Protein AF-A0A183DSC8-F1 (afdb_monomer)

Organism: NCBI:txid637853

Radius of gyration: 16.07 Å; Cα contacts (8 Å, |Δi|>4): 228; chains: 1; bounding box: 29×32×54 Å

Secondary structure (DSSP, 8-state):
--EEEEEEEE---GGGG--SS-----------SSTTSEEEEEETT-TTSSEEEEEEEE-TTSHHHHH----TT-EEEEETTEE-TT--HHHHHHHHHHGGGS-EEEEEEEEPTT-HHHHHHHHHHHHHHHHHH--

Nearest PDB structures (foldseek):
  2fne-assembly2_B  TM=9.095E-01  e=4.563E-08  Homo sapiens
  5zds-assembly1_A  TM=8.770E-01  e=2.148E-07  Mus musculus
  8cn1-assembly1_A  TM=8.950E-01  e=1.296E-06  Homo sapiens
  7qql-assembly1_C  TM=8.377E-01  e=7.892E-07  Homo sapiens
  3b76-assembly1_A  TM=8.750E-01  e=6.489E-06  Homo sapiens

Structure (mmCIF, N/CA/C/O backbone):
data_AF-A0A183DSC8-F1
#
_entry.id   AF-A0A183DSC8-F1
#
loop_
_atom_site.group_PDB
_atom_site.id
_atom_site.type_symbol
_atom_site.label_atom_id
_atom_site.label_alt_id
_atom_site.label_comp_id
_atom_site.label_asym_id
_atom_site.label_entity_id
_atom_site.label_seq_id
_atom_site.pdbx_PDB_ins_code
_atom_site.Cartn_x
_atom_site.Cartn_y
_atom_site.Cartn_z
_atom_site.occupancy
_atom_site.B_iso_or_equiv
_atom_site.auth_seq_id
_atom_site.auth_comp_id
_atom_site.auth_asym_id
_atom_site.auth_atom_id
_atom_site.pdbx_PDB_model_num
ATOM 1 N N . MET A 1 1 ? -14.029 3.020 -20.580 1.00 49.78 1 MET A N 1
ATOM 2 C CA . MET A 1 1 ? -12.999 3.882 -19.954 1.00 49.78 1 MET A CA 1
ATOM 3 C C . MET A 1 1 ? -13.359 4.109 -18.479 1.00 49.78 1 MET A C 1
ATOM 5 O O . MET A 1 1 ? -13.553 5.238 -18.064 1.00 49.78 1 MET A O 1
ATOM 9 N N . ASN A 1 2 ? -13.521 3.057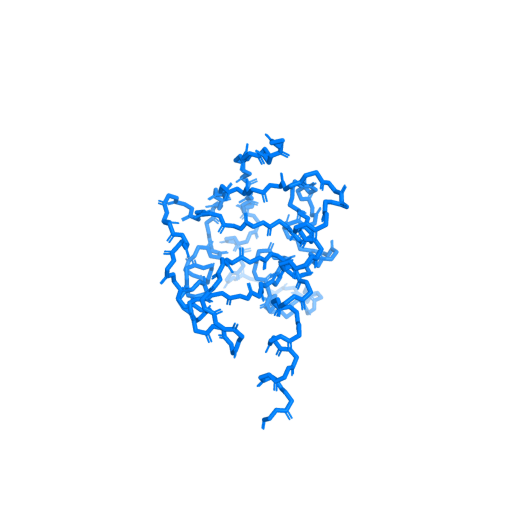 -17.660 1.00 54.38 2 ASN A N 1
ATOM 10 C CA . ASN A 1 2 ? -14.204 3.232 -16.364 1.00 54.38 2 ASN A CA 1
ATOM 11 C C . ASN A 1 2 ? -13.376 2.605 -15.232 1.00 54.38 2 ASN A C 1
ATOM 13 O O . ASN A 1 2 ? -13.722 1.558 -14.691 1.00 54.38 2 ASN A O 1
ATOM 17 N N . SER A 1 3 ? -12.248 3.228 -14.896 1.00 67.00 3 SER A N 1
ATOM 18 C CA . SER A 1 3 ? -11.561 2.959 -13.628 1.00 67.00 3 SER A CA 1
ATOM 19 C C . SER A 1 3 ? -11.922 4.083 -12.663 1.00 67.00 3 SER A C 1
ATOM 21 O O . SER A 1 3 ? -11.664 5.244 -12.969 1.00 67.00 3 SER A O 1
ATOM 23 N N . ARG A 1 4 ? -12.529 3.758 -11.516 1.00 82.00 4 ARG A N 1
ATOM 24 C CA . ARG A 1 4 ? -12.888 4.756 -10.497 1.00 82.00 4 ARG A CA 1
ATOM 25 C C . ARG A 1 4 ? -11.772 4.822 -9.461 1.00 82.00 4 ARG A C 1
ATOM 27 O O . ARG A 1 4 ? -11.422 3.800 -8.869 1.00 82.00 4 ARG A O 1
ATOM 34 N N . ILE A 1 5 ? -11.229 6.018 -9.251 1.00 89.44 5 ILE A N 1
ATOM 35 C CA . ILE A 1 5 ? -10.327 6.295 -8.131 1.00 89.44 5 ILE A CA 1
ATOM 36 C C . ILE A 1 5 ? -11.186 6.580 -6.897 1.00 89.44 5 ILE A C 1
ATOM 38 O O . ILE A 1 5 ? -12.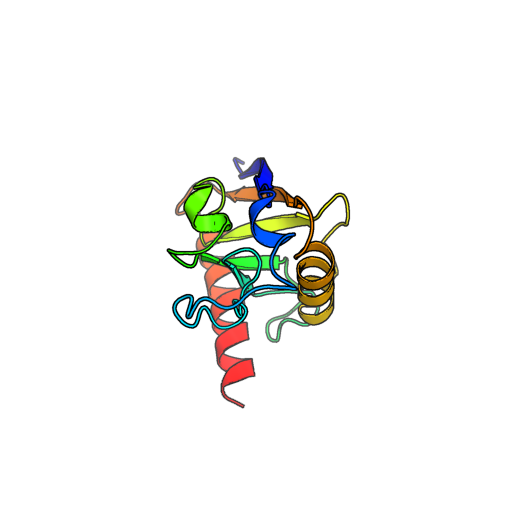215 7.254 -6.995 1.00 89.44 5 ILE A O 1
ATOM 42 N N . ARG A 1 6 ? -10.809 6.013 -5.753 1.00 90.31 6 ARG A N 1
ATOM 43 C CA . ARG A 1 6 ? -11.482 6.204 -4.467 1.00 90.31 6 ARG A CA 1
ATOM 44 C C . ARG A 1 6 ? -10.450 6.472 -3.385 1.00 90.31 6 ARG A C 1
ATOM 46 O O . ARG A 1 6 ? -9.382 5.867 -3.397 1.00 90.31 6 ARG A O 1
ATOM 53 N N . THR A 1 7 ? -10.812 7.324 -2.440 1.00 92.56 7 THR A N 1
ATOM 54 C CA . THR A 1 7 ? -10.054 7.517 -1.205 1.00 92.56 7 THR A CA 1
ATOM 55 C C . THR A 1 7 ? -10.666 6.645 -0.117 1.00 92.56 7 THR A C 1
ATOM 57 O O . THR A 1 7 ? -11.886 6.612 0.038 1.00 92.56 7 THR A O 1
ATOM 60 N N . ILE A 1 8 ? -9.826 5.914 0.604 1.00 92.56 8 ILE A N 1
ATOM 61 C CA . ILE A 1 8 ? -10.193 5.022 1.703 1.00 92.56 8 ILE A CA 1
ATOM 62 C C . ILE A 1 8 ? -9.412 5.470 2.927 1.00 92.56 8 ILE A C 1
ATOM 64 O O . ILE A 1 8 ? -8.218 5.724 2.816 1.00 92.56 8 ILE A O 1
ATOM 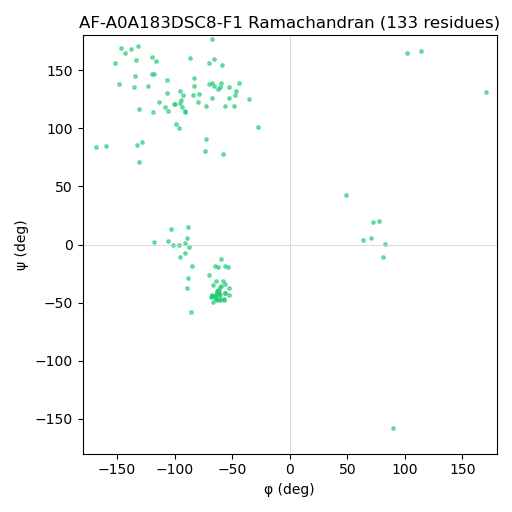68 N N . VAL A 1 9 ? -10.058 5.523 4.087 1.00 91.19 9 VAL A N 1
ATOM 69 C CA . VAL A 1 9 ? -9.375 5.766 5.359 1.00 91.19 9 VAL A CA 1
ATOM 70 C C . VAL A 1 9 ? -9.492 4.512 6.214 1.00 91.19 9 VAL A C 1
ATOM 72 O O . VAL A 1 9 ? -10.591 4.021 6.466 1.00 91.19 9 VAL A O 1
ATOM 75 N N . LEU A 1 10 ? -8.349 3.965 6.613 1.00 88.69 10 LEU A N 1
ATOM 76 C CA . LEU A 1 10 ? -8.240 2.883 7.581 1.00 88.69 10 LEU A CA 1
ATOM 77 C C . LEU A 1 10 ? -7.902 3.511 8.930 1.00 88.69 10 LEU A C 1
ATOM 79 O O . LEU A 1 10 ? -6.767 3.936 9.147 1.00 88.69 10 LEU A O 1
ATOM 83 N N . TYR A 1 11 ? -8.898 3.588 9.808 1.00 84.69 11 TYR A N 1
ATOM 84 C CA . TYR A 1 11 ? -8.736 4.139 11.148 1.00 84.69 11 TYR A CA 1
ATOM 85 C C . TYR A 1 11 ? -8.084 3.121 12.077 1.00 84.69 11 TYR A C 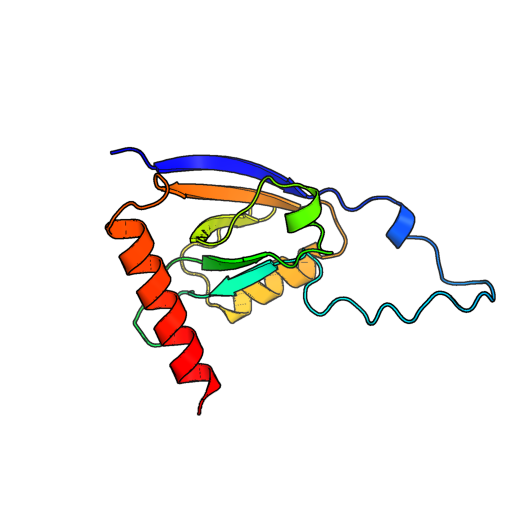1
ATOM 87 O O . TYR A 1 11 ? -8.543 1.979 12.182 1.00 84.69 11 TYR A O 1
ATOM 95 N N . ARG A 1 12 ? -7.039 3.543 12.783 1.00 74.12 12 ARG A N 1
ATOM 96 C CA . ARG A 1 12 ? -6.427 2.781 13.863 1.00 74.12 12 ARG A CA 1
ATOM 97 C C . ARG A 1 12 ? -7.017 3.280 15.181 1.00 74.12 12 ARG A C 1
ATOM 99 O O . ARG A 1 12 ? -6.652 4.336 15.681 1.00 74.12 12 ARG A O 1
ATOM 106 N N . GLY A 1 13 ? -7.979 2.534 15.723 1.00 60.75 13 GLY A N 1
ATOM 107 C CA . GLY A 1 13 ? -8.643 2.892 16.980 1.00 60.75 13 GLY A CA 1
ATOM 108 C C . GLY A 1 13 ? -7.670 3.014 18.164 1.00 60.75 13 GLY A C 1
ATOM 109 O O . GLY A 1 13 ? -6.628 2.361 18.198 1.00 60.75 13 GLY A O 1
ATOM 110 N N . ALA A 1 14 ? -8.044 3.810 19.172 1.00 51.81 14 ALA A N 1
ATOM 111 C CA . ALA A 1 14 ? -7.245 4.091 20.375 1.00 51.81 14 ALA A CA 1
ATOM 112 C C . ALA A 1 14 ? -6.881 2.853 21.231 1.00 51.81 14 ALA A C 1
ATOM 114 O O . ALA A 1 14 ? -6.020 2.943 22.103 1.00 51.81 14 ALA A O 1
ATOM 115 N N . ALA A 1 15 ? -7.500 1.695 20.977 1.00 49.56 15 ALA A N 1
ATOM 116 C CA . ALA A 1 15 ? -7.265 0.450 21.712 1.00 49.56 15 ALA A CA 1
ATOM 117 C C . ALA A 1 15 ? -5.841 -0.122 21.540 1.00 49.56 15 ALA A C 1
ATOM 119 O O . ALA A 1 15 ? -5.397 -0.896 22.381 1.00 49.56 15 ALA A O 1
ATOM 120 N N . ASP A 1 16 ? -5.101 0.293 20.508 1.00 48.94 16 ASP A N 1
ATOM 121 C CA . ASP A 1 16 ? -3.728 -0.175 20.264 1.00 48.94 16 ASP A CA 1
ATOM 122 C C . ASP A 1 16 ? -2.648 0.659 20.991 1.00 48.94 16 ASP A C 1
ATOM 124 O O . ASP A 1 16 ? -1.459 0.359 20.867 1.00 48.94 16 ASP A O 1
ATOM 128 N N . LEU A 1 17 ? -3.026 1.720 21.722 1.00 50.47 17 LEU A N 1
ATOM 129 C CA . LEU A 1 17 ? -2.086 2.618 22.418 1.00 50.47 17 LEU A CA 1
ATOM 130 C C . LEU A 1 17 ? -1.965 2.360 23.930 1.00 50.47 17 LEU A C 1
ATOM 132 O O . LEU A 1 17 ? -1.174 3.025 24.595 1.00 50.47 17 LEU A O 1
ATOM 136 N N . ILE A 1 18 ? -2.692 1.384 24.476 1.00 43.69 18 ILE A N 1
ATOM 137 C CA . ILE A 1 18 ? -2.701 1.073 25.913 1.00 43.69 18 ILE A CA 1
ATOM 138 C C . ILE A 1 18 ? -2.532 -0.430 26.138 1.00 43.69 18 ILE A C 1
ATOM 140 O O . ILE A 1 18 ? -3.511 -1.146 26.307 1.00 43.69 18 ILE A O 1
ATOM 144 N N . ASN A 1 19 ? -1.281 -0.905 26.179 1.00 41.31 19 ASN A N 1
ATOM 145 C CA . ASN A 1 19 ? -0.916 -1.989 27.098 1.00 41.31 19 ASN A CA 1
ATOM 146 C C . ASN A 1 19 ? 0.607 -2.051 27.352 1.00 41.31 19 ASN A C 1
ATOM 148 O O . ASN A 1 19 ? 1.323 -2.801 26.693 1.00 41.31 19 ASN A O 1
ATOM 152 N N . THR A 1 20 ? 1.107 -1.259 28.310 1.00 49.62 20 THR A N 1
ATOM 153 C CA . THR A 1 20 ? 2.491 -1.384 28.830 1.00 49.62 20 THR A CA 1
ATOM 154 C C . THR A 1 20 ? 2.535 -1.725 30.326 1.00 49.62 20 THR A C 1
ATOM 156 O O . THR A 1 20 ? 3.610 -1.884 30.889 1.00 49.62 20 THR A O 1
ATOM 159 N N . SER A 1 21 ? 1.404 -1.911 31.008 1.00 49.84 21 SER A N 1
ATOM 160 C CA . SER A 1 21 ? 1.435 -2.220 32.444 1.00 49.84 21 SER A CA 1
ATOM 161 C C . SER A 1 21 ? 0.072 -2.680 32.954 1.00 49.84 21 SER A C 1
ATOM 163 O O . SER A 1 21 ? -0.697 -1.860 33.446 1.00 49.84 21 SER A O 1
ATOM 165 N N . ASN A 1 22 ? -0.253 -3.966 32.799 1.00 41.25 22 ASN A N 1
ATOM 166 C CA . ASN A 1 22 ? -0.797 -4.812 33.872 1.00 41.25 22 ASN A CA 1
ATOM 167 C C . ASN A 1 22 ? -1.292 -6.169 33.347 1.00 41.25 22 ASN A C 1
ATOM 169 O O . ASN A 1 22 ? -2.052 -6.278 32.391 1.00 41.25 22 ASN A O 1
ATOM 173 N N . SER A 1 23 ? -0.840 -7.198 34.053 1.00 47.62 23 SER A N 1
ATOM 174 C CA . SER A 1 23 ? -1.209 -8.610 34.062 1.00 47.62 23 SER A CA 1
ATOM 175 C C . SER A 1 23 ? -2.656 -8.953 33.656 1.00 47.62 23 SER A C 1
ATOM 177 O O . SER A 1 23 ? -3.551 -8.925 34.494 1.00 47.62 23 SER A O 1
ATOM 179 N N . GLN A 1 24 ? -2.866 -9.410 32.417 1.00 42.69 24 GLN A N 1
ATOM 180 C CA . GLN A 1 24 ? -3.921 -10.369 32.044 1.00 42.69 24 GLN A CA 1
ATOM 181 C C . GLN A 1 24 ? -3.431 -11.232 30.864 1.00 42.69 24 GLN A C 1
ATOM 183 O O . GLN A 1 24 ? -2.826 -10.682 29.940 1.00 42.69 24 GLN A O 1
ATOM 188 N N . PRO A 1 25 ? -3.680 -12.558 30.840 1.00 42.53 25 PRO A N 1
ATOM 189 C CA . PRO A 1 25 ? -3.354 -13.399 29.693 1.00 42.53 25 PRO A CA 1
ATOM 190 C C . PRO A 1 25 ? -4.358 -13.121 28.567 1.00 42.53 25 PRO A C 1
ATOM 192 O O . PRO A 1 25 ? -5.340 -13.835 28.383 1.00 42.53 25 PRO A O 1
ATOM 195 N N . GLN A 1 26 ? -4.133 -12.037 27.825 1.00 42.97 26 GLN A N 1
ATOM 196 C CA . GLN A 1 26 ? -4.811 -11.800 26.559 1.00 42.97 26 GLN A CA 1
ATOM 197 C C . GLN A 1 26 ? -4.311 -12.856 25.571 1.00 42.97 26 GLN A C 1
ATOM 199 O O . GLN A 1 26 ? -3.104 -13.044 25.408 1.00 42.97 26 GLN A O 1
ATOM 204 N N . THR A 1 27 ? -5.252 -13.578 24.960 1.00 42.91 27 THR A N 1
ATOM 205 C CA . THR A 1 27 ? -5.028 -14.511 23.852 1.00 42.91 27 THR A CA 1
ATOM 206 C C . THR A 1 27 ? -3.922 -13.990 22.946 1.00 42.91 27 THR A C 1
ATOM 208 O O . THR A 1 27 ? -3.974 -12.842 22.512 1.00 42.91 27 THR A O 1
ATOM 211 N N . GLN A 1 28 ? -2.903 -14.821 22.717 1.00 46.09 28 GLN A N 1
ATOM 212 C CA . GLN A 1 28 ? -1.667 -14.497 22.010 1.00 46.09 28 GLN A CA 1
ATOM 213 C C . GLN A 1 28 ? -1.936 -13.994 20.581 1.00 46.09 28 GLN A C 1
ATOM 215 O O . GLN A 1 28 ? -1.760 -14.717 19.603 1.00 46.09 28 GLN A O 1
ATOM 220 N N . GLN A 1 29 ? -2.353 -12.738 20.436 1.00 47.44 29 GLN A N 1
ATOM 221 C CA . GLN A 1 29 ? -2.345 -12.034 19.168 1.00 47.44 29 GLN A CA 1
ATOM 222 C C . GLN A 1 29 ? -0.880 -11.722 18.889 1.00 47.44 29 GLN A C 1
ATOM 224 O O . GLN A 1 29 ? -0.332 -10.719 19.344 1.00 47.44 29 GLN A O 1
ATOM 229 N N . GLN A 1 30 ? -0.217 -12.648 18.190 1.00 42.81 30 GLN A N 1
ATOM 230 C CA . GLN A 1 30 ? 1.065 -12.377 17.550 1.00 42.81 30 GLN A CA 1
ATOM 231 C C . GLN A 1 30 ? 0.977 -11.013 16.857 1.00 42.81 30 GLN A C 1
ATOM 233 O O . GLN A 1 30 ? -0.059 -10.739 16.238 1.00 42.81 30 GLN A O 1
ATOM 238 N N . PRO A 1 31 ? 2.024 -10.166 16.929 1.00 48.03 31 PRO A N 1
ATOM 239 C CA . PRO A 1 31 ? 2.036 -8.911 16.193 1.00 48.03 31 PRO A CA 1
ATOM 240 C C . PRO A 1 31 ? 1.633 -9.221 14.755 1.00 48.03 31 PRO A C 1
ATOM 242 O O . PRO A 1 31 ? 2.254 -10.068 14.104 1.00 48.03 31 PRO A O 1
ATOM 245 N N . SER A 1 32 ? 0.528 -8.628 14.300 1.00 55.00 32 SER A N 1
ATOM 246 C CA . SER A 1 32 ? -0.064 -9.005 13.026 1.00 55.00 32 SER A CA 1
ATOM 247 C C . SER A 1 32 ? 1.000 -8.841 11.941 1.00 55.00 32 SER A C 1
ATOM 249 O O . SER A 1 32 ? 1.523 -7.749 11.711 1.00 55.00 32 SER A O 1
ATOM 251 N N . ARG A 1 33 ? 1.351 -9.941 11.251 1.00 62.62 33 ARG A N 1
ATOM 252 C CA . ARG A 1 33 ? 2.308 -9.915 10.121 1.00 62.62 33 ARG A CA 1
ATOM 253 C C . ARG A 1 33 ? 1.912 -8.886 9.053 1.00 62.62 33 ARG A C 1
ATOM 255 O O . ARG A 1 33 ? 2.745 -8.472 8.249 1.00 62.62 33 ARG A O 1
ATOM 262 N N . HIS A 1 34 ? 0.646 -8.475 9.069 1.00 74.12 34 HIS A N 1
ATOM 263 C CA . HIS A 1 34 ? 0.027 -7.511 8.179 1.00 74.12 34 HIS A CA 1
ATOM 264 C C . HIS A 1 34 ? -0.690 -6.435 9.009 1.00 74.12 34 HIS A C 1
ATOM 266 O O . HIS A 1 34 ? -1.885 -6.576 9.268 1.00 74.12 34 HIS A O 1
ATOM 272 N N . PRO A 1 35 ? 0.004 -5.349 9.400 1.00 74.88 35 PRO A N 1
ATOM 273 C CA . PRO A 1 35 ? -0.548 -4.338 10.305 1.00 74.88 35 PRO A CA 1
ATOM 274 C C . PRO A 1 35 ? -1.838 -3.687 9.799 1.00 74.88 35 PRO A C 1
ATOM 276 O O . PRO A 1 35 ? -2.710 -3.343 10.583 1.00 74.88 35 PRO A O 1
ATOM 279 N N . LEU A 1 36 ? -1.981 -3.561 8.476 1.00 85.81 36 LEU A N 1
ATOM 280 C CA . LEU A 1 36 ? -3.165 -2.989 7.832 1.00 85.81 36 LEU A CA 1
ATOM 281 C C . LEU A 1 36 ? -4.179 -4.046 7.370 1.00 85.81 36 LEU A C 1
ATOM 283 O O . LEU A 1 36 ? -5.224 -3.704 6.824 1.00 85.81 36 LEU A O 1
ATOM 287 N N . GLY A 1 37 ? -3.898 -5.336 7.571 1.00 88.69 37 GLY A N 1
ATOM 288 C CA . GLY A 1 37 ? -4.826 -6.400 7.200 1.00 88.69 37 GLY A CA 1
ATOM 289 C C . GLY A 1 37 ? -4.867 -6.746 5.713 1.00 88.69 37 GLY A C 1
ATOM 290 O O . GLY A 1 37 ? -5.831 -7.360 5.267 1.00 88.69 37 GLY A O 1
ATOM 291 N N . PHE A 1 38 ? -3.841 -6.397 4.937 1.00 91.50 38 PHE A N 1
ATOM 292 C CA . PHE A 1 38 ? -3.709 -6.845 3.551 1.00 91.50 38 PHE A CA 1
ATOM 293 C C . PHE A 1 38 ? -2.255 -7.135 3.167 1.00 91.50 38 PHE A C 1
ATOM 295 O O . PHE A 1 38 ? -1.312 -6.745 3.857 1.00 91.50 38 PHE A O 1
ATOM 302 N N . SER A 1 39 ? -2.079 -7.841 2.055 1.00 91.19 39 SER A N 1
ATOM 303 C CA . SER A 1 39 ? -0.790 -8.059 1.395 1.00 91.19 39 SER A CA 1
ATOM 304 C C . SER A 1 39 ? -0.784 -7.419 0.013 1.00 91.19 39 SER A C 1
ATOM 306 O O . SER A 1 39 ? -1.843 -7.194 -0.578 1.00 91.19 39 SER A O 1
ATOM 308 N N . ILE A 1 40 ? 0.413 -7.133 -0.493 1.00 92.06 40 ILE A N 1
ATOM 309 C CA . ILE A 1 40 ? 0.614 -6.487 -1.788 1.00 92.06 40 ILE A CA 1
ATOM 310 C C . ILE A 1 40 ? 1.429 -7.363 -2.742 1.00 92.06 40 ILE A C 1
ATOM 312 O O . ILE A 1 40 ? 2.126 -8.280 -2.310 1.00 92.06 40 ILE A O 1
ATOM 316 N N . VAL A 1 41 ? 1.331 -7.053 -4.032 1.00 91.38 41 VAL A N 1
ATOM 317 C CA . VAL A 1 41 ? 2.196 -7.532 -5.120 1.00 91.38 41 VAL A CA 1
ATOM 318 C C . VAL A 1 41 ? 2.522 -6.376 -6.067 1.00 91.38 41 VAL A C 1
ATOM 320 O O . VAL A 1 41 ? 1.879 -5.325 -6.017 1.00 91.38 41 VAL A O 1
ATOM 323 N N . GLY A 1 42 ? 3.487 -6.594 -6.959 1.00 91.12 42 GLY A N 1
ATOM 324 C CA . GLY A 1 42 ? 3.928 -5.609 -7.944 1.00 91.12 42 GLY A CA 1
ATOM 325 C C . GLY A 1 42 ? 5.060 -4.728 -7.426 1.00 91.12 42 GLY A C 1
ATOM 326 O O . GLY A 1 42 ? 5.770 -5.128 -6.508 1.00 91.12 42 GLY A O 1
ATOM 327 N N . GLY A 1 43 ? 5.228 -3.554 -8.028 1.00 92.69 43 GLY A N 1
ATOM 328 C CA . GLY A 1 43 ? 6.376 -2.673 -7.813 1.00 92.69 43 GLY A CA 1
ATOM 329 C C . GLY A 1 43 ? 7.241 -2.523 -9.063 1.00 92.69 43 GLY A C 1
ATOM 330 O O . GLY A 1 43 ? 7.102 -3.261 -10.045 1.00 92.69 43 GLY A O 1
ATOM 331 N N . LEU A 1 44 ? 8.132 -1.533 -9.026 1.00 93.56 44 LEU A N 1
ATOM 332 C CA . LEU A 1 44 ? 9.084 -1.233 -10.097 1.00 93.56 44 LEU A CA 1
ATOM 333 C C . LEU A 1 44 ? 10.033 -2.411 -10.380 1.00 93.56 44 LEU A C 1
ATOM 335 O O . LEU A 1 44 ? 10.365 -2.683 -11.527 1.00 93.56 44 LEU A O 1
ATOM 339 N N . ASP A 1 45 ? 10.427 -3.110 -9.324 1.00 91.31 45 ASP A N 1
ATOM 340 C CA . ASP A 1 45 ? 11.333 -4.259 -9.275 1.00 91.31 45 ASP A CA 1
ATOM 341 C C . ASP A 1 45 ? 10.612 -5.602 -9.466 1.00 91.31 45 ASP A C 1
ATOM 343 O O . ASP A 1 45 ? 11.163 -6.660 -9.161 1.00 91.31 45 ASP A O 1
ATOM 347 N N . SER A 1 46 ? 9.368 -5.591 -9.952 1.00 88.25 46 SER A N 1
ATOM 348 C CA . SER A 1 46 ? 8.658 -6.839 -10.199 1.00 88.25 46 SER A CA 1
ATOM 349 C C . SER A 1 46 ? 9.413 -7.695 -11.236 1.00 88.25 46 SER A C 1
ATOM 351 O O . SER A 1 46 ? 9.777 -7.182 -12.296 1.00 88.25 46 SER A O 1
ATOM 353 N N . PRO A 1 47 ? 9.570 -9.016 -11.007 1.00 81.94 47 PRO A N 1
ATOM 354 C CA . PRO A 1 47 ? 10.276 -9.931 -11.916 1.00 81.94 47 PRO A CA 1
ATOM 355 C C . PRO A 1 47 ? 9.752 -9.961 -13.356 1.00 81.94 47 PRO A C 1
ATOM 357 O O . PRO A 1 47 ? 10.427 -10.436 -14.263 1.00 81.94 47 PRO A O 1
ATOM 360 N N . ARG A 1 48 ? 8.526 -9.478 -13.579 1.00 81.50 48 ARG A N 1
ATOM 361 C CA . ARG A 1 48 ? 7.877 -9.428 -14.896 1.00 81.50 48 ARG A CA 1
ATOM 362 C C . ARG A 1 48 ? 7.870 -8.030 -15.520 1.00 81.50 48 ARG A C 1
ATOM 364 O O . ARG A 1 48 ? 7.162 -7.810 -16.502 1.00 81.50 48 ARG A O 1
ATOM 371 N N . GLY A 1 49 ? 8.656 -7.116 -14.959 1.00 85.06 49 GLY A N 1
ATOM 372 C CA . GLY A 1 49 ? 8.804 -5.732 -15.390 1.00 85.06 49 GLY A CA 1
ATOM 373 C C . GLY A 1 49 ? 8.026 -4.734 -14.520 1.00 85.06 49 GLY A C 1
ATOM 374 O O . GLY A 1 49 ? 7.132 -5.131 -13.769 1.00 85.06 49 GLY A O 1
ATOM 375 N N . PRO A 1 50 ? 8.338 -3.431 -14.639 1.00 88.62 50 PRO A N 1
ATOM 376 C CA . PRO A 1 50 ? 7.740 -2.374 -13.829 1.00 88.62 50 PRO A CA 1
ATOM 377 C C . PRO A 1 50 ? 6.209 -2.377 -13.836 1.00 88.62 50 PRO A C 1
ATOM 379 O O . PRO A 1 50 ? 5.576 -2.303 -14.892 1.00 88.62 50 PRO A O 1
ATOM 382 N N . MET A 1 51 ? 5.600 -2.406 -12.650 1.00 89.38 51 MET A N 1
ATOM 383 C CA . MET A 1 51 ? 4.145 -2.326 -12.491 1.00 89.38 51 MET A CA 1
ATOM 384 C C . MET A 1 51 ? 3.738 -1.588 -11.208 1.00 89.38 51 MET A C 1
ATOM 386 O O . MET A 1 51 ? 4.562 -1.310 -10.341 1.00 89.38 51 MET A O 1
ATOM 390 N N . GLY A 1 52 ? 2.447 -1.264 -11.087 1.00 91.62 52 GLY A N 1
ATOM 391 C CA . GLY A 1 52 ? 1.882 -0.651 -9.881 1.00 91.62 52 GLY A CA 1
ATOM 392 C C . GLY A 1 52 ? 1.878 -1.581 -8.662 1.00 91.62 52 GLY A C 1
ATOM 393 O O . GLY A 1 52 ? 2.230 -2.758 -8.754 1.00 91.62 52 GLY A O 1
ATOM 394 N N . ILE A 1 53 ? 1.441 -1.047 -7.521 1.00 93.88 53 ILE A N 1
ATOM 395 C CA . ILE A 1 53 ? 1.264 -1.802 -6.276 1.00 93.88 53 ILE A CA 1
ATOM 396 C C . ILE A 1 53 ? -0.192 -2.253 -6.174 1.00 93.88 53 ILE A C 1
ATOM 398 O O . ILE A 1 53 ? -1.097 -1.422 -6.168 1.00 93.88 53 ILE A O 1
ATOM 402 N N . PHE A 1 54 ? -0.428 -3.559 -6.071 1.00 91.94 54 PHE A N 1
ATOM 403 C CA . PHE A 1 54 ? -1.773 -4.141 -6.043 1.00 91.94 54 PHE A CA 1
ATOM 404 C C . PHE A 1 54 ? -2.033 -4.906 -4.755 1.00 91.94 54 PHE A C 1
ATOM 406 O O . PHE A 1 54 ? -1.141 -5.563 -4.226 1.00 91.94 54 PHE A O 1
ATOM 413 N N . VAL A 1 55 ? -3.279 -4.884 -4.289 1.00 91.44 55 VAL A N 1
ATOM 414 C CA . VAL A 1 55 ? -3.743 -5.701 -3.166 1.00 91.44 55 VAL A CA 1
ATOM 415 C C . VAL A 1 55 ? -3.855 -7.157 -3.609 1.00 91.44 55 VAL A C 1
ATOM 417 O O . VAL A 1 55 ? -4.644 -7.489 -4.495 1.00 91.44 55 VAL A O 1
ATOM 420 N N . LYS A 1 56 ? -3.098 -8.043 -2.961 1.00 88.69 56 LYS A N 1
ATOM 421 C CA . LYS A 1 56 ? -3.133 -9.490 -3.205 1.00 88.69 56 LYS A CA 1
ATOM 422 C C . LYS A 1 56 ? -4.224 -10.171 -2.393 1.00 88.69 56 LYS A C 1
ATOM 424 O O . LYS A 1 56 ? -5.119 -10.801 -2.946 1.00 88.69 56 LYS A O 1
ATOM 429 N N . THR A 1 57 ? -4.151 -10.017 -1.077 1.00 88.06 57 THR A N 1
ATOM 430 C CA . THR A 1 57 ? -5.067 -10.657 -0.132 1.00 88.06 57 THR A CA 1
ATOM 431 C C . THR A 1 57 ? -5.494 -9.638 0.899 1.00 88.06 57 THR A C 1
ATOM 433 O O . THR A 1 57 ? -4.647 -8.924 1.432 1.00 88.06 57 THR A O 1
ATOM 436 N N . VAL A 1 58 ? -6.788 -9.608 1.198 1.00 89.81 58 VAL A N 1
ATOM 437 C CA . VAL A 1 58 ? -7.344 -8.930 2.368 1.00 89.81 58 VAL A CA 1
ATOM 438 C C . VAL A 1 58 ? -7.586 -10.007 3.425 1.00 89.81 58 VAL A C 1
ATOM 440 O O . VAL A 1 58 ? -8.268 -10.992 3.151 1.00 89.81 58 VAL A O 1
ATOM 443 N N . PHE A 1 59 ? -6.961 -9.873 4.591 1.00 88.88 59 PHE A N 1
ATOM 444 C CA . PHE A 1 59 ? -7.046 -10.851 5.676 1.00 88.88 59 PHE A CA 1
ATOM 445 C C . PHE A 1 59 ? -8.304 -10.593 6.502 1.00 88.88 59 PHE A C 1
ATOM 447 O O . PHE A 1 59 ? -8.505 -9.459 6.932 1.00 88.88 59 PHE A O 1
ATOM 454 N N . ALA A 1 60 ? -9.117 -11.630 6.728 1.00 83.12 60 ALA A N 1
ATOM 455 C CA . ALA A 1 60 ? -10.454 -11.529 7.325 1.00 83.12 60 ALA A CA 1
ATOM 456 C C . ALA A 1 60 ? -10.489 -10.767 8.664 1.00 83.12 60 ALA A C 1
ATOM 458 O O . ALA A 1 60 ? -11.384 -9.957 8.882 1.00 83.12 60 ALA A O 1
ATOM 459 N N . ASP A 1 61 ? -9.470 -10.938 9.507 1.00 82.25 61 ASP A N 1
ATOM 460 C CA . ASP A 1 61 ? -9.403 -10.293 10.828 1.00 82.25 61 ASP A CA 1
ATOM 461 C C . ASP A 1 61 ? -8.699 -8.922 10.820 1.00 82.25 61 ASP A C 1
ATOM 463 O O . ASP A 1 61 ? -8.530 -8.275 11.858 1.00 82.25 61 ASP A O 1
ATOM 467 N N . GLY A 1 62 ? -8.265 -8.459 9.647 1.00 84.19 62 GLY A N 1
ATOM 468 C CA . GLY A 1 62 ? -7.467 -7.251 9.479 1.00 84.19 62 GLY A CA 1
ATOM 469 C C . GLY A 1 62 ? -8.280 -5.959 9.346 1.00 84.19 62 GLY A C 1
ATOM 470 O O . GLY A 1 62 ? -9.449 -5.973 8.967 1.00 84.19 62 GLY A O 1
ATOM 471 N N . LEU A 1 63 ? -7.635 -4.809 9.591 1.00 86.00 63 LEU A N 1
ATOM 472 C CA . LEU A 1 63 ? -8.245 -3.472 9.449 1.00 86.00 63 LEU A CA 1
ATOM 473 C C . LEU A 1 63 ? -8.887 -3.255 8.070 1.00 86.00 63 LEU A C 1
ATOM 475 O O . LEU A 1 63 ? -10.011 -2.767 7.970 1.00 86.00 63 LEU A O 1
ATOM 479 N N . ALA A 1 64 ? -8.201 -3.675 7.008 1.00 88.56 64 ALA A N 1
ATOM 480 C CA . ALA A 1 64 ? -8.721 -3.646 5.649 1.00 88.56 64 ALA A CA 1
ATOM 481 C C . ALA A 1 64 ? -10.039 -4.417 5.477 1.00 88.56 64 ALA A C 1
ATOM 483 O O . ALA A 1 64 ? -10.981 -3.856 4.915 1.00 88.56 64 ALA A O 1
ATOM 484 N N . ALA A 1 65 ? -10.132 -5.651 5.987 1.00 87.50 65 ALA A N 1
ATOM 485 C CA . ALA A 1 65 ? -11.367 -6.435 5.936 1.00 87.50 65 ALA A CA 1
ATOM 486 C C . ALA A 1 65 ? -12.488 -5.777 6.742 1.00 87.50 65 ALA A C 1
ATOM 488 O O . ALA A 1 65 ? -13.589 -5.621 6.224 1.00 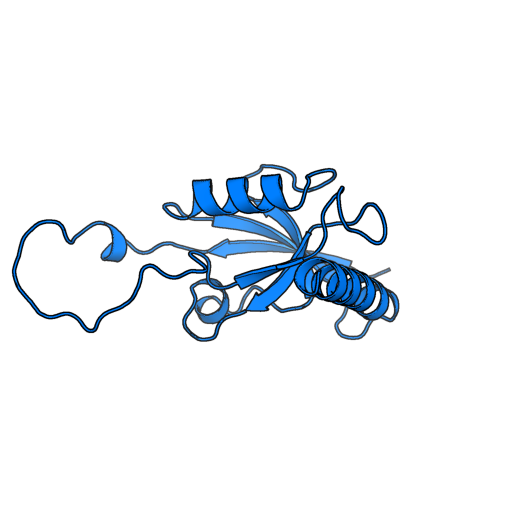87.50 65 ALA A O 1
ATOM 489 N N . LYS A 1 66 ? -12.186 -5.320 7.965 1.00 87.44 66 LYS A N 1
ATOM 490 C CA . LYS A 1 66 ? -13.150 -4.640 8.845 1.00 87.44 66 LYS A CA 1
ATOM 491 C C . LYS A 1 66 ? -13.717 -3.367 8.216 1.00 87.44 66 LYS A C 1
ATOM 493 O O . LYS A 1 66 ? -14.894 -3.082 8.393 1.00 87.44 66 LYS A O 1
ATOM 498 N N . SER A 1 67 ? -12.905 -2.625 7.457 1.00 87.06 67 SER A N 1
ATOM 499 C CA . SER A 1 67 ? -13.395 -1.466 6.701 1.00 87.06 67 SER A CA 1
ATOM 500 C C . SER A 1 67 ? -14.361 -1.859 5.577 1.00 87.06 67 SER A C 1
ATOM 502 O O . SER A 1 67 ? -15.258 -1.093 5.246 1.00 87.06 67 SER A O 1
ATOM 504 N N . GLY A 1 68 ? -14.149 -3.015 4.935 1.00 87.50 68 GLY A N 1
ATOM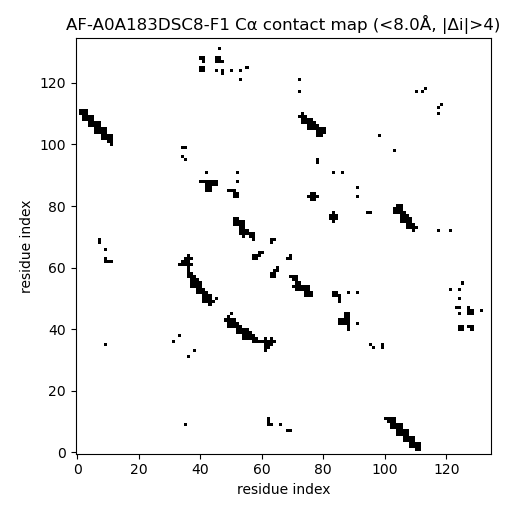 505 C CA . GLY A 1 68 ? -14.862 -3.431 3.722 1.00 87.50 68 GLY A CA 1
ATOM 506 C C . GLY A 1 68 ? -14.629 -2.537 2.494 1.00 87.50 68 GLY A C 1
ATOM 507 O O . GLY A 1 68 ? -15.235 -2.753 1.445 1.00 87.50 68 GLY A O 1
ATOM 508 N N . LEU A 1 69 ? -13.761 -1.524 2.588 1.00 88.44 69 LEU A N 1
ATOM 509 C CA . LEU A 1 69 ? -13.584 -0.519 1.537 1.00 88.44 69 LEU A CA 1
ATOM 510 C C . LEU A 1 69 ? -12.546 -0.935 0.488 1.00 88.44 69 LEU A C 1
ATOM 512 O O . LEU A 1 69 ? -12.654 -0.541 -0.677 1.00 88.44 69 LEU A O 1
ATOM 516 N N . ILE A 1 70 ? -11.565 -1.748 0.884 1.00 90.12 70 ILE A N 1
ATOM 517 C CA . ILE A 1 70 ? -10.463 -2.229 0.044 1.00 90.12 70 ILE A CA 1
ATOM 518 C C . ILE A 1 70 ? -10.659 -3.703 -0.320 1.00 90.12 70 ILE A C 1
ATOM 520 O O . ILE A 1 70 ? -11.111 -4.506 0.495 1.00 90.12 70 ILE A O 1
ATOM 524 N N . CYS A 1 71 ? -10.323 -4.072 -1.554 1.00 89.50 71 CYS A N 1
ATOM 525 C CA . CYS A 1 71 ? -10.529 -5.421 -2.071 1.00 89.50 71 CYS A CA 1
ATOM 526 C C . CYS A 1 71 ? -9.281 -5.949 -2.788 1.00 89.50 71 CYS A C 1
ATOM 528 O O . CYS A 1 71 ? -8.436 -5.188 -3.261 1.00 89.50 71 CYS A O 1
ATOM 530 N N . LYS A 1 72 ? -9.191 -7.279 -2.916 1.00 88.19 72 LYS A N 1
ATOM 531 C CA . LYS A 1 72 ? -8.210 -7.936 -3.791 1.00 88.19 72 LYS A CA 1
ATOM 532 C C . LYS A 1 72 ? -8.295 -7.359 -5.209 1.00 88.19 72 LYS A C 1
ATOM 534 O O . LYS A 1 72 ? -9.384 -7.192 -5.753 1.00 88.19 72 LYS A O 1
ATOM 539 N N . GLY A 1 73 ? -7.137 -7.083 -5.803 1.00 87.75 73 GLY A N 1
ATOM 540 C CA . GLY A 1 73 ? -7.016 -6.524 -7.148 1.00 87.75 73 GLY A CA 1
ATOM 541 C C . GLY A 1 73 ? -7.176 -5.004 -7.236 1.00 87.75 73 GLY A C 1
ATOM 542 O O . GLY A 1 73 ? -7.069 -4.466 -8.341 1.00 87.75 73 GLY A O 1
ATOM 543 N N . ASP A 1 74 ? -7.406 -4.306 -6.121 1.00 91.06 74 ASP A N 1
ATOM 544 C CA . ASP A 1 74 ? -7.286 -2.848 -6.085 1.00 91.06 74 ASP A CA 1
ATOM 545 C C . ASP A 1 74 ? -5.827 -2.435 -6.274 1.00 91.06 74 ASP A C 1
ATOM 547 O O . ASP A 1 74 ? -4.912 -3.033 -5.707 1.00 91.06 74 ASP A O 1
ATOM 551 N N . GLU A 1 75 ? -5.613 -1.387 -7.060 1.00 92.94 75 GLU A N 1
ATOM 552 C CA . GLU A 1 75 ? -4.303 -0.763 -7.204 1.00 92.94 75 GLU A CA 1
ATOM 553 C C . GLU A 1 75 ? -4.171 0.383 -6.208 1.00 92.94 75 GLU A C 1
ATOM 555 O O . GLU A 1 75 ? -5.029 1.264 -6.160 1.00 92.94 75 GLU A O 1
ATOM 560 N N . ILE A 1 76 ? -3.092 0.398 -5.433 1.00 94.69 76 ILE A N 1
ATOM 561 C CA . ILE A 1 76 ? -2.798 1.450 -4.465 1.00 94.69 76 ILE A CA 1
ATOM 562 C C . ILE A 1 76 ? -1.959 2.517 -5.166 1.00 94.69 76 ILE A C 1
ATOM 564 O O . ILE A 1 76 ? -0.819 2.273 -5.556 1.00 94.69 76 ILE A O 1
ATOM 568 N N . LEU A 1 77 ? -2.530 3.709 -5.317 1.00 95.38 77 LEU A N 1
ATOM 569 C CA . LEU A 1 77 ? -1.889 4.851 -5.966 1.00 95.38 77 LEU A CA 1
ATOM 570 C C . LEU A 1 77 ? -1.092 5.700 -4.974 1.00 95.38 77 LEU A C 1
ATOM 572 O O . LEU A 1 77 ? -0.020 6.204 -5.313 1.00 95.38 77 LEU A O 1
ATOM 576 N N . SER A 1 78 ? -1.606 5.867 -3.753 1.00 96.12 78 SER A N 1
ATOM 577 C CA . SER A 1 78 ? -0.930 6.624 -2.697 1.00 96.12 78 SER A CA 1
ATOM 578 C C . SER A 1 78 ? -1.296 6.150 -1.292 1.00 96.12 78 SER A C 1
ATOM 580 O O . SER A 1 78 ? -2.364 5.570 -1.083 1.00 96.12 78 SER A O 1
ATOM 582 N N . VAL A 1 79 ? -0.401 6.421 -0.339 1.00 95.19 79 VAL A N 1
ATOM 583 C CA . VAL A 1 79 ? -0.542 6.131 1.095 1.00 95.19 79 VAL A CA 1
ATOM 584 C C . VAL A 1 79 ? -0.190 7.389 1.878 1.00 95.19 79 VAL A C 1
ATOM 586 O O . VAL A 1 79 ? 0.944 7.854 1.804 1.00 95.19 79 VAL A O 1
ATOM 589 N N . ASN A 1 80 ? -1.143 7.960 2.615 1.00 93.81 80 ASN A N 1
ATOM 590 C CA . ASN A 1 80 ? -0.968 9.208 3.369 1.00 93.81 80 ASN A CA 1
ATOM 591 C C . ASN A 1 80 ? -0.332 10.329 2.520 1.00 93.81 80 ASN A C 1
ATOM 593 O O . ASN A 1 80 ? 0.585 11.019 2.952 1.00 93.81 80 ASN A O 1
ATOM 597 N N . GLY A 1 81 ? -0.784 10.463 1.267 1.00 92.75 81 GLY A N 1
ATOM 598 C CA . GLY A 1 81 ? -0.267 11.446 0.308 1.00 92.75 81 GLY A CA 1
ATOM 599 C C . GLY A 1 81 ? 1.032 11.047 -0.407 1.00 92.75 81 GLY A C 1
ATOM 600 O O . GLY A 1 81 ? 1.384 11.668 -1.406 1.00 92.75 81 GLY A O 1
ATOM 601 N N . VAL A 1 82 ? 1.720 9.984 0.023 1.00 95.19 82 VAL A N 1
ATOM 602 C CA . VAL A 1 82 ? 2.933 9.481 -0.641 1.00 95.19 82 VAL A CA 1
ATOM 603 C C . VAL A 1 82 ? 2.549 8.650 -1.860 1.00 95.19 82 VAL A C 1
ATOM 605 O O . VAL A 1 82 ? 1.823 7.666 -1.732 1.00 95.19 82 VAL A O 1
ATOM 608 N N . GLN A 1 83 ? 3.043 9.023 -3.042 1.00 95.62 83 GLN A N 1
ATOM 609 C CA . GLN A 1 83 ? 2.784 8.278 -4.276 1.00 95.62 83 GLN A CA 1
ATOM 610 C C . GLN A 1 83 ? 3.512 6.926 -4.302 1.00 95.62 83 GLN A C 1
ATOM 612 O O . GLN A 1 83 ? 4.690 6.831 -3.950 1.00 95.62 83 GLN A O 1
ATOM 617 N N . MET A 1 84 ? 2.805 5.901 -4.783 1.00 94.69 84 MET A N 1
ATOM 618 C CA . MET A 1 84 ? 3.316 4.532 -4.943 1.00 94.69 84 MET A CA 1
ATOM 619 C C . MET A 1 84 ? 3.836 4.249 -6.358 1.00 94.69 84 MET A C 1
ATOM 621 O O . MET A 1 84 ? 4.457 3.215 -6.594 1.00 94.69 84 MET A O 1
ATOM 625 N N . ALA A 1 85 ? 3.580 5.148 -7.312 1.00 92.06 85 ALA A N 1
ATOM 626 C CA . ALA A 1 85 ? 4.079 5.019 -8.675 1.00 92.06 85 ALA A CA 1
ATOM 627 C C . ALA A 1 85 ? 5.617 5.033 -8.695 1.00 92.06 85 ALA A C 1
ATOM 629 O O . ALA A 1 85 ? 6.242 5.858 -8.032 1.00 92.06 85 ALA A O 1
ATOM 630 N N . GLY A 1 86 ? 6.219 4.106 -9.445 1.00 92.00 86 GLY A N 1
ATOM 631 C CA . GLY A 1 86 ? 7.677 3.997 -9.570 1.00 92.00 86 GLY A CA 1
ATOM 632 C C . GLY A 1 86 ? 8.399 3.491 -8.318 1.00 92.00 86 GLY A C 1
ATOM 633 O O . GLY A 1 86 ? 9.623 3.459 -8.315 1.00 92.00 86 GLY A O 1
ATOM 634 N N . ARG A 1 87 ? 7.678 3.084 -7.267 1.00 94.88 87 ARG A N 1
ATOM 635 C CA . ARG A 1 87 ? 8.280 2.498 -6.065 1.00 94.88 87 ARG A CA 1
ATOM 636 C C . ARG A 1 87 ? 8.555 1.018 -6.256 1.00 94.88 87 ARG A C 1
ATOM 638 O O . ARG A 1 87 ? 7.754 0.294 -6.851 1.00 94.88 87 ARG A O 1
ATOM 645 N N . THR A 1 88 ? 9.663 0.561 -5.695 1.00 94.88 88 THR A N 1
ATOM 646 C CA . THR A 1 88 ? 9.932 -0.867 -5.525 1.00 94.88 88 THR A CA 1
ATOM 647 C C . THR A 1 88 ? 8.941 -1.494 -4.544 1.00 94.88 88 THR A C 1
ATOM 649 O O . THR A 1 88 ? 8.330 -0.822 -3.704 1.00 94.88 88 THR A O 1
ATOM 652 N N . HIS A 1 89 ? 8.796 -2.810 -4.618 1.00 91.56 89 HIS A N 1
ATOM 653 C CA . HIS A 1 89 ? 8.009 -3.599 -3.687 1.00 91.56 89 HIS A CA 1
ATOM 654 C C . HIS A 1 89 ? 8.481 -3.381 -2.241 1.00 91.56 89 HIS A C 1
ATOM 656 O O . HIS A 1 89 ? 7.670 -3.205 -1.326 1.00 91.56 89 HIS A O 1
ATOM 662 N N . ALA A 1 90 ? 9.800 -3.336 -2.029 1.00 91.62 90 ALA A N 1
ATOM 663 C CA . ALA A 1 90 ? 10.394 -3.111 -0.716 1.00 91.62 90 ALA A CA 1
ATOM 664 C C . ALA A 1 90 ? 10.068 -1.716 -0.154 1.00 91.62 90 ALA A C 1
ATOM 666 O O . ALA A 1 90 ? 9.660 -1.607 1.005 1.00 91.62 90 ALA A O 1
ATOM 667 N N . GLU A 1 91 ? 10.180 -0.660 -0.965 1.00 94.56 91 GLU A N 1
ATOM 668 C CA . GLU A 1 91 ? 9.800 0.699 -0.558 1.00 94.56 91 GLU A CA 1
ATOM 669 C C . GLU A 1 91 ? 8.314 0.793 -0.215 1.00 94.56 91 GLU A C 1
ATOM 671 O O . GLU A 1 91 ? 7.947 1.387 0.801 1.00 94.56 91 GLU A O 1
ATOM 676 N N . ALA A 1 92 ? 7.452 0.165 -1.018 1.00 93.12 92 ALA A N 1
ATOM 677 C CA . ALA A 1 92 ? 6.025 0.116 -0.738 1.00 93.12 92 ALA A CA 1
ATOM 678 C C . ALA A 1 92 ? 5.755 -0.504 0.644 1.00 93.12 92 ALA A C 1
ATOM 680 O O . ALA A 1 92 ? 5.026 0.070 1.456 1.00 93.12 92 ALA A O 1
ATOM 681 N N . LEU A 1 93 ? 6.401 -1.632 0.960 1.00 91.06 93 LEU A N 1
ATOM 682 C CA . LEU A 1 93 ? 6.304 -2.260 2.280 1.00 91.06 93 LEU A CA 1
ATOM 683 C C . LEU A 1 93 ? 6.822 -1.358 3.403 1.00 91.06 93 LEU A C 1
ATOM 685 O O . LEU A 1 93 ? 6.214 -1.325 4.473 1.00 91.06 93 LEU A O 1
ATOM 689 N N . GLN A 1 94 ? 7.922 -0.635 3.194 1.00 91.56 94 GLN A N 1
ATOM 690 C CA . GLN A 1 94 ? 8.439 0.310 4.186 1.00 91.56 94 GLN A CA 1
ATOM 691 C C . GLN A 1 94 ? 7.442 1.441 4.461 1.00 91.56 94 GLN A C 1
ATOM 693 O O . GLN A 1 94 ? 7.215 1.773 5.624 1.00 91.56 94 GLN A O 1
ATOM 698 N N . ILE A 1 95 ? 6.791 1.978 3.426 1.00 92.69 95 ILE A N 1
ATOM 699 C CA . ILE A 1 95 ? 5.746 3.001 3.567 1.00 92.69 95 ILE A CA 1
ATOM 700 C C . ILE A 1 95 ? 4.573 2.457 4.393 1.00 92.69 95 ILE A C 1
ATOM 702 O O . ILE A 1 95 ? 4.148 3.108 5.349 1.00 92.69 95 ILE A O 1
ATOM 706 N N . PHE A 1 96 ? 4.081 1.250 4.098 1.00 90.81 96 PHE A N 1
ATOM 707 C CA . PHE A 1 96 ? 3.004 0.641 4.890 1.00 90.81 96 PHE A CA 1
ATOM 708 C C . PHE A 1 96 ? 3.423 0.369 6.337 1.00 90.81 96 PHE A C 1
ATOM 710 O O . PHE A 1 96 ? 2.660 0.653 7.256 1.00 90.81 96 PHE A O 1
ATOM 717 N N . LYS A 1 97 ? 4.644 -0.132 6.561 1.00 87.69 97 LYS A N 1
ATOM 718 C CA . LYS A 1 97 ? 5.183 -0.380 7.908 1.00 87.69 97 LYS A CA 1
ATOM 719 C C . LYS A 1 97 ? 5.330 0.908 8.714 1.00 87.69 97 LYS A C 1
ATOM 721 O O . LYS A 1 97 ? 4.976 0.925 9.887 1.00 87.69 97 LYS A O 1
ATOM 726 N N . LYS A 1 98 ? 5.804 1.993 8.096 1.00 88.56 98 LYS A N 1
ATOM 727 C CA . LYS A 1 98 ? 5.924 3.306 8.746 1.00 88.56 98 LYS A CA 1
ATOM 728 C C . LYS A 1 98 ? 4.561 3.843 9.184 1.00 88.56 98 LYS A C 1
ATOM 730 O O . LYS A 1 98 ? 4.442 4.398 10.270 1.00 88.56 98 LYS A O 1
ATOM 735 N N . ASN A 1 99 ? 3.533 3.633 8.364 1.00 86.44 99 ASN A N 1
ATOM 736 C CA . ASN A 1 99 ? 2.167 4.072 8.646 1.00 86.44 99 ASN A CA 1
ATOM 737 C C . ASN A 1 99 ? 1.340 3.033 9.420 1.00 86.44 99 ASN A C 1
ATOM 739 O O . ASN A 1 99 ? 0.165 3.254 9.676 1.00 86.44 99 ASN A O 1
ATOM 743 N N . ALA A 1 100 ? 1.941 1.920 9.852 1.00 81.00 100 ALA A N 1
ATOM 744 C CA . ALA A 1 100 ? 1.240 0.865 10.577 1.00 81.00 100 ALA A CA 1
ATOM 745 C C . ALA A 1 100 ? 0.652 1.334 11.915 1.00 81.00 100 ALA A C 1
ATOM 747 O O . ALA A 1 100 ? -0.188 0.636 12.474 1.00 81.00 100 ALA A O 1
ATOM 748 N N . LYS A 1 101 ? 1.134 2.458 12.470 1.00 82.06 101 LYS A N 1
ATOM 749 C CA . LYS A 1 101 ? 0.737 2.989 13.785 1.00 82.06 101 LYS A CA 1
ATOM 750 C C . LYS A 1 101 ? -0.174 4.199 13.782 1.00 82.06 101 LYS A C 1
ATOM 752 O O . LYS A 1 101 ? -0.513 4.673 14.857 1.00 82.06 101 LYS A O 1
ATOM 757 N N . VAL A 1 102 ? -0.596 4.639 12.614 1.00 87.62 102 VAL A N 1
ATOM 758 C CA . VAL A 1 102 ? -1.442 5.817 12.455 1.00 87.62 102 VAL A CA 1
ATOM 759 C C . VAL A 1 102 ? -2.604 5.483 11.537 1.00 87.62 102 VAL A C 1
ATOM 761 O O . VAL A 1 102 ? -2.611 4.429 10.896 1.00 87.62 102 VAL A O 1
ATOM 764 N N . ASP A 1 103 ? -3.565 6.393 11.454 1.00 89.75 103 ASP A N 1
ATOM 765 C CA . ASP A 1 103 ? -4.600 6.323 10.434 1.00 89.75 103 ASP A CA 1
ATOM 766 C C . ASP A 1 103 ? -3.971 6.365 9.038 1.00 89.75 103 ASP A C 1
ATOM 768 O O . ASP A 1 103 ? -3.018 7.109 8.765 1.00 89.75 103 ASP A O 1
ATOM 772 N N . VAL A 1 104 ? -4.504 5.536 8.141 1.00 91.81 104 VAL A N 1
ATOM 773 C CA . VAL A 1 104 ? -3.977 5.395 6.785 1.00 91.81 104 VAL A CA 1
ATOM 774 C C . VAL A 1 104 ? -5.024 5.794 5.763 1.00 91.81 104 VAL A C 1
ATOM 776 O O . VAL A 1 104 ? -6.024 5.112 5.572 1.00 91.81 104 VAL A O 1
ATOM 779 N N . THR A 1 105 ? -4.747 6.872 5.044 1.00 94.31 105 THR A N 1
ATOM 780 C CA . THR A 1 105 ? -5.489 7.317 3.870 1.00 94.31 105 THR A CA 1
ATOM 781 C C . THR A 1 105 ? -4.872 6.699 2.619 1.00 94.31 105 THR A C 1
ATOM 783 O O . THR A 1 105 ? -3.732 6.993 2.261 1.00 94.31 105 THR A O 1
ATOM 786 N N . LEU A 1 106 ? -5.621 5.844 1.933 1.00 94.94 106 LEU A N 1
ATOM 787 C CA . LEU A 1 106 ? -5.234 5.195 0.688 1.00 94.94 106 LEU A CA 1
ATOM 788 C C . LEU A 1 106 ? -6.004 5.812 -0.476 1.00 94.94 106 LEU A C 1
ATOM 790 O O . LEU A 1 106 ? -7.231 5.869 -0.439 1.00 94.94 106 LEU A O 1
ATOM 794 N N . SER A 1 107 ? -5.308 6.201 -1.542 1.00 95.44 107 SER A N 1
ATOM 795 C CA . SER A 1 107 ? -5.966 6.404 -2.838 1.00 95.44 107 SER A CA 1
ATOM 796 C C . SER A 1 107 ? -5.853 5.120 -3.636 1.00 95.44 107 SER A C 1
ATOM 798 O O . SER A 1 107 ? -4.745 4.682 -3.940 1.00 95.44 107 SER A O 1
ATOM 800 N N . VAL A 1 108 ? -6.985 4.514 -3.978 1.00 94.00 108 VAL A N 1
ATOM 801 C CA . VAL A 1 108 ? -7.030 3.260 -4.728 1.00 94.00 108 VAL A CA 1
ATOM 802 C C . VAL A 1 108 ? -7.723 3.437 -6.066 1.00 94.00 108 VAL A C 1
ATOM 804 O O . VAL A 1 108 ? -8.677 4.204 -6.200 1.00 94.00 108 VAL A O 1
ATOM 807 N N . ARG A 1 109 ? -7.269 2.692 -7.069 1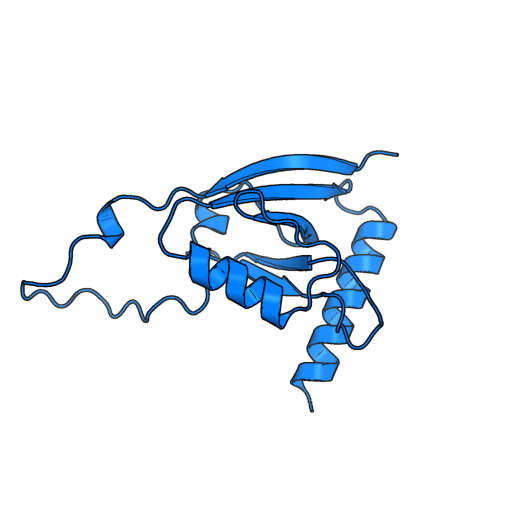.00 91.44 109 ARG A N 1
ATOM 808 C CA . ARG A 1 109 ? -7.929 2.574 -8.364 1.00 91.44 109 ARG A CA 1
ATOM 809 C C . ARG A 1 109 ? -8.554 1.195 -8.477 1.00 91.44 109 ARG A C 1
ATOM 811 O O . ARG A 1 109 ? -7.854 0.185 -8.502 1.00 91.44 109 ARG A O 1
ATOM 818 N N . ARG A 1 110 ? -9.879 1.176 -8.613 1.00 86.38 110 ARG A N 1
ATOM 819 C CA . ARG A 1 110 ? -10.643 -0.032 -8.919 1.00 86.38 110 ARG A CA 1
ATOM 820 C C . ARG A 1 110 ? -11.087 0.036 -10.374 1.00 86.38 110 ARG A C 1
ATOM 822 O O . ARG A 1 110 ? -11.848 0.929 -10.761 1.00 86.38 110 ARG A O 1
ATOM 829 N N . SER A 1 111 ? -10.579 -0.877 -11.199 1.00 73.75 111 SER A N 1
ATOM 830 C CA . SER A 1 111 ? -11.218 -1.145 -12.491 1.00 73.75 111 SER A CA 1
ATOM 831 C C . SER A 1 111 ? -12.550 -1.844 -12.228 1.00 73.75 111 SER A C 1
ATOM 833 O O . SER A 1 111 ? -12.721 -2.433 -11.162 1.00 73.75 111 SER A O 1
ATOM 835 N N . ILE A 1 112 ? -13.502 -1.764 -13.158 1.00 65.25 112 ILE A N 1
ATOM 836 C CA . ILE A 1 112 ? -14.739 -2.550 -13.050 1.00 65.25 112 ILE A CA 1
ATOM 837 C C . ILE A 1 112 ? -14.348 -4.002 -12.716 1.00 65.25 112 ILE A C 1
ATOM 839 O O . ILE A 1 112 ? -13.481 -4.537 -13.420 1.00 65.25 112 ILE A O 1
ATOM 843 N N . PRO A 1 113 ? -14.936 -4.622 -11.672 1.00 55.41 113 PRO A N 1
ATOM 844 C CA . PRO A 1 113 ? -14.717 -6.034 -11.392 1.00 55.41 113 PRO A CA 1
ATOM 845 C C . PRO A 1 113 ? -14.861 -6.836 -12.690 1.00 55.41 113 PRO A C 1
ATOM 847 O O . PRO A 1 113 ? -15.810 -6.615 -13.440 1.00 55.41 113 PRO A O 1
ATOM 850 N N . ASN A 1 114 ? -13.903 -7.722 -12.970 1.00 54.56 114 ASN A N 1
ATOM 851 C CA . ASN A 1 114 ? -13.816 -8.533 -14.194 1.00 54.56 114 ASN A CA 1
ATOM 852 C C . ASN A 1 114 ? -13.417 -7.805 -15.491 1.00 54.56 114 ASN A C 1
ATOM 854 O O . ASN A 1 114 ? -13.613 -8.353 -16.576 1.00 54.56 114 ASN A O 1
ATOM 858 N N . SER A 1 115 ? -12.798 -6.619 -15.442 1.00 64.19 115 SER A N 1
ATOM 859 C CA . SER A 1 115 ? -12.198 -6.079 -16.668 1.00 64.19 115 SER A CA 1
ATOM 860 C C . SER A 1 115 ? -11.015 -6.961 -17.130 1.00 64.19 115 SER A C 1
ATOM 862 O O . SER A 1 115 ? -10.170 -7.343 -16.307 1.00 64.19 115 SER A O 1
ATOM 864 N N . PRO A 1 116 ? -10.884 -7.269 -18.439 1.00 66.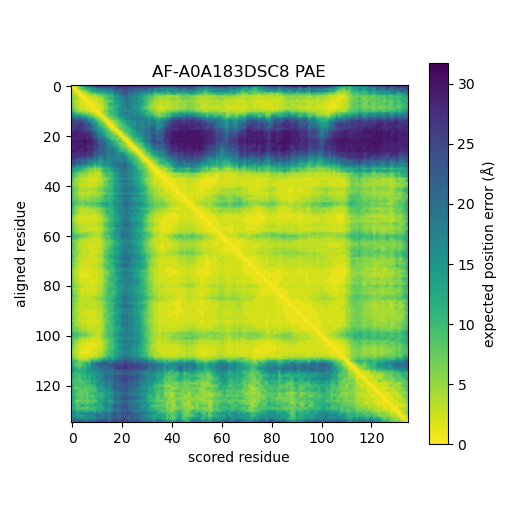06 116 PRO A N 1
ATOM 865 C CA . PRO A 1 116 ? -9.774 -8.081 -18.954 1.00 66.06 116 PRO A CA 1
ATOM 866 C C . PRO A 1 116 ? -8.402 -7.503 -18.590 1.00 66.06 116 PRO A C 1
ATOM 868 O O . PRO A 1 116 ? -7.453 -8.235 -18.314 1.00 66.06 116 PRO A O 1
ATOM 871 N N . LYS A 1 117 ? -8.307 -6.169 -18.530 1.00 65.00 117 LYS A N 1
ATOM 872 C CA . LYS A 1 117 ? -7.089 -5.455 -18.148 1.00 65.00 117 LYS A CA 1
ATOM 873 C C . LYS A 1 117 ? -6.731 -5.683 -16.677 1.00 65.00 117 LYS A C 1
ATOM 875 O O . LYS A 1 117 ? -5.568 -5.939 -16.392 1.00 65.00 117 LYS A O 1
ATOM 880 N N . GLN A 1 118 ? -7.700 -5.631 -15.760 1.00 65.81 118 GLN A N 1
ATOM 881 C CA . GLN A 1 118 ? -7.452 -5.860 -14.332 1.00 65.81 118 GLN A CA 1
ATOM 882 C C . GLN A 1 118 ? -7.065 -7.313 -14.056 1.00 65.81 118 GLN A C 1
ATOM 884 O O . GLN A 1 118 ? -6.081 -7.547 -13.362 1.00 65.81 118 GLN A O 1
ATOM 889 N N . SER A 1 119 ? -7.770 -8.2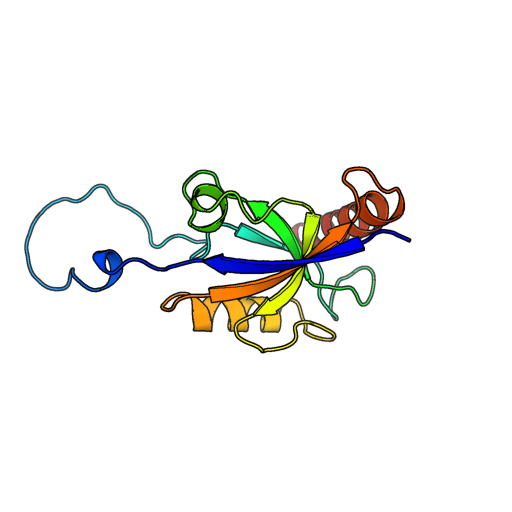76 -14.658 1.00 70.62 119 SER A N 1
ATOM 890 C CA . SER A 1 119 ? -7.428 -9.699 -14.534 1.00 70.62 119 SER A CA 1
ATOM 891 C C . SER A 1 119 ? -6.030 -9.992 -15.092 1.00 70.62 119 SER A C 1
ATOM 893 O O . SER A 1 119 ? -5.216 -10.657 -14.447 1.00 70.62 119 SER A O 1
ATOM 895 N N . ARG A 1 120 ? -5.682 -9.407 -16.247 1.00 75.25 120 ARG A N 1
ATOM 896 C CA . ARG A 1 120 ? -4.341 -9.534 -16.833 1.00 75.25 120 ARG A CA 1
ATOM 897 C C . ARG A 1 120 ? -3.263 -8.891 -15.961 1.00 75.25 120 ARG A C 1
ATOM 899 O O . ARG A 1 120 ? -2.228 -9.506 -15.753 1.00 75.25 120 ARG A O 1
ATOM 906 N N . MET A 1 121 ? -3.482 -7.688 -15.431 1.00 71.19 121 MET A N 1
ATOM 907 C CA . MET A 1 121 ? -2.488 -7.026 -14.575 1.00 71.19 121 MET A CA 1
ATOM 908 C C . MET A 1 121 ? -2.306 -7.756 -13.238 1.00 71.19 121 MET A C 1
ATOM 910 O O . MET A 1 121 ? -1.173 -8.007 -12.837 1.00 71.19 121 MET A O 1
ATOM 914 N N . TYR A 1 122 ? -3.402 -8.169 -12.595 1.00 71.88 122 TYR A N 1
ATOM 915 C CA . TYR A 1 122 ? -3.363 -8.938 -11.352 1.00 71.88 122 TYR A CA 1
ATOM 916 C C . TYR A 1 122 ? -2.683 -10.301 -11.543 1.00 71.88 122 TYR A C 1
ATOM 918 O O . TYR A 1 122 ? -1.778 -10.641 -10.787 1.00 71.88 122 TYR A O 1
ATOM 926 N N . SER A 1 123 ? -3.045 -11.056 -12.586 1.00 76.88 123 SER A N 1
ATOM 927 C CA . SER A 1 123 ? -2.407 -12.351 -12.880 1.00 76.88 123 SER A CA 1
ATOM 928 C C . SER A 1 123 ? -0.925 -12.206 -13.219 1.00 76.88 123 SER A C 1
ATOM 930 O O . SER A 1 123 ? -0.127 -13.088 -12.901 1.00 76.88 123 SER A O 1
ATOM 932 N N . VAL A 1 124 ? -0.528 -11.087 -13.834 1.00 79.81 124 VAL A N 1
ATOM 933 C CA . VAL A 1 124 ? 0.883 -10.800 -14.084 1.00 79.81 124 VAL A CA 1
ATOM 934 C C . VAL A 1 124 ? 1.642 -10.572 -12.783 1.00 79.81 124 VAL A C 1
ATOM 936 O O . VAL A 1 124 ? 2.664 -11.228 -12.578 1.00 79.81 124 VAL A O 1
ATOM 939 N N . ALA A 1 125 ? 1.114 -9.724 -11.902 1.00 74.75 125 ALA A N 1
ATOM 940 C CA . ALA A 1 125 ? 1.706 -9.447 -10.598 1.00 74.75 125 ALA A CA 1
ATOM 941 C C . ALA A 1 125 ? 1.757 -10.694 -9.696 1.00 74.75 125 ALA A C 1
ATOM 943 O O . ALA A 1 125 ? 2.749 -10.927 -9.009 1.00 74.75 125 ALA A O 1
ATOM 944 N N . GLU A 1 126 ? 0.708 -11.519 -9.718 1.00 76.19 126 GLU A N 1
ATOM 945 C CA . GLU A 1 126 ? 0.610 -12.733 -8.905 1.00 76.19 126 GLU A CA 1
ATOM 946 C C . GLU A 1 126 ? 1.612 -13.805 -9.342 1.00 76.19 126 GLU A C 1
ATOM 948 O O . GLU A 1 126 ? 2.311 -14.352 -8.491 1.00 76.19 126 GLU A O 1
ATOM 953 N N . ARG A 1 127 ? 1.752 -14.054 -10.653 1.00 80.44 127 ARG A N 1
ATOM 954 C CA . ARG A 1 127 ? 2.779 -14.973 -11.178 1.00 80.44 127 ARG A CA 1
ATOM 955 C C . ARG A 1 127 ? 4.186 -14.497 -10.827 1.00 80.44 127 ARG A C 1
ATOM 957 O O . ARG A 1 127 ? 4.964 -15.269 -10.287 1.00 80.44 127 ARG A O 1
ATOM 964 N N . ALA A 1 128 ? 4.464 -13.206 -11.036 1.00 74.62 128 ALA A N 1
ATOM 965 C CA . ALA A 1 128 ? 5.758 -12.613 -10.700 1.00 74.62 128 ALA A CA 1
ATOM 966 C C . ALA A 1 128 ? 6.123 -12.823 -9.221 1.00 74.62 128 ALA A C 1
ATOM 968 O O . ALA A 1 128 ? 7.261 -13.138 -8.891 1.00 74.62 128 ALA A O 1
ATOM 969 N N . TYR A 1 129 ? 5.145 -12.670 -8.325 1.00 74.12 129 TYR A N 1
ATOM 970 C CA . TYR A 1 129 ? 5.343 -12.907 -6.900 1.00 74.12 129 TYR A CA 1
ATOM 971 C C . TYR A 1 129 ? 5.653 -14.374 -6.581 1.00 74.12 129 TYR A C 1
ATOM 973 O O . TYR A 1 129 ? 6.529 -14.636 -5.762 1.00 74.12 129 TYR A O 1
ATOM 981 N N . ILE A 1 130 ? 4.917 -15.318 -7.179 1.00 79.12 130 ILE A N 1
ATOM 982 C CA . ILE A 1 130 ? 5.090 -16.755 -6.919 1.00 79.12 130 ILE A CA 1
ATOM 983 C C . ILE A 1 130 ? 6.481 -17.211 -7.365 1.00 79.12 130 ILE A C 1
ATOM 985 O O . ILE A 1 130 ? 7.178 -17.840 -6.573 1.00 79.12 130 ILE A O 1
ATOM 989 N N . ASP A 1 131 ? 6.905 -16.816 -8.566 1.00 74.19 131 ASP A N 1
ATOM 990 C CA . ASP A 1 131 ? 8.206 -17.197 -9.126 1.00 74.19 131 ASP A CA 1
ATOM 991 C C . ASP A 1 131 ? 9.365 -16.701 -8.243 1.00 74.19 131 ASP A C 1
ATOM 993 O O . ASP A 1 131 ? 10.282 -17.455 -7.926 1.00 74.19 131 ASP A O 1
ATOM 997 N N . HIS A 1 132 ? 9.289 -15.456 -7.756 1.00 64.81 132 HIS A N 1
ATOM 998 C CA . HIS A 1 132 ? 10.324 -14.879 -6.889 1.00 64.81 132 HIS A CA 1
ATOM 999 C C . HIS A 1 132 ? 10.374 -15.489 -5.481 1.00 64.81 132 HIS A C 1
ATOM 1001 O O . HIS A 1 132 ? 11.414 -15.455 -4.836 1.00 64.81 132 HIS A O 1
ATOM 1007 N N . LYS A 1 133 ? 9.258 -16.023 -4.975 1.00 65.06 133 LYS A N 1
ATOM 1008 C CA . LYS A 1 133 ? 9.187 -16.660 -3.648 1.00 65.06 133 LYS A CA 1
ATOM 1009 C C . LYS A 1 133 ? 9.610 -18.132 -3.660 1.00 65.06 133 LYS A C 1
ATOM 1011 O O . LYS A 1 133 ? 9.824 -18.679 -2.580 1.00 65.06 133 LYS A O 1
ATOM 1016 N N . ALA A 1 134 ? 9.622 -18.762 -4.834 1.00 60.88 134 ALA A N 1
ATOM 1017 C CA . ALA A 1 134 ? 9.933 -20.177 -5.027 1.00 60.88 134 ALA A CA 1
ATOM 1018 C C . ALA A 1 134 ? 11.427 -20.452 -5.288 1.00 60.88 134 ALA A C 1
ATOM 1020 O O . ALA A 1 134 ? 11.815 -21.616 -5.334 1.00 60.88 134 ALA A O 1
ATOM 1021 N N . THR A 1 135 ? 12.235 -19.400 -5.454 1.00 49.53 135 THR A N 1
ATOM 1022 C CA . THR A 1 135 ? 13.704 -19.457 -5.559 1.00 49.53 135 THR A CA 1
ATOM 1023 C C . THR A 1 135 ? 14.327 -19.084 -4.220 1.00 49.53 135 THR A C 1
ATOM 1025 O O . THR A 1 135 ? 15.326 -19.727 -3.841 1.00 49.53 135 THR A O 1
#

Foldseek 3Di:
DDKDKDKDKQADDPPVVDDPDDDDPDPPPDCPPQLQQWDWFAACPQPLHHDFIFTQDRHCVGSCNVRVPDDGLKTWQDKPNHGRHRGGPVVVVVSSVVCSRGMIITTIIDDDPPDPVSVVRNVSRVVSVVVVVVD

InterPro domains:
  IPR001478 PDZ domain [PF00595] (30-108)
  IPR001478 PDZ domain [PS50106] (14-111)
  IPR001478 PDZ domain [SM00228] (34-112)
  IPR036034 PDZ superfamily [G3DSA:2.30.42.10] (6-115)
  IPR036034 PDZ superfamily [SSF50156] (31-114)
  IPR051342 PDZ domain-containing scaffold protein [PTHR19964] (3-118)

Mean predicted aligned error: 9.26 Å

Solvent-accessible surface area (backbone atoms only — not comparable to full-atom values): 7878 Å² total; per-residue (Å²): 142,67,65,50,75,45,79,45,74,47,78,64,64,78,77,81,77,70,85,92,82,79,94,70,93,68,78,87,74,64,81,61,96,38,68,57,8,51,42,73,35,34,6,38,71,28,84,79,49,69,42,61,34,28,32,61,43,61,38,80,93,20,56,33,37,73,66,64,78,64,55,61,64,28,30,46,48,25,52,71,85,45,70,37,73,84,31,36,46,68,56,52,50,51,54,51,60,71,44,52,85,45,67,38,39,33,36,31,40,39,56,51,88,86,36,72,66,53,54,50,52,45,55,49,30,51,50,31,50,52,59,68,72,75,110

pLDDT: mean 78.58, std 16.76, range [41.25, 96.12]

Sequence (135 aa):
MNSRIRTIVLYRGAADLINTSNSQPQTQQQPSRHPLGFSIVGGLDSPRGPMGIFVKTVFADGLAAKSGLICKGDEILSVNGVQMAGRTHAEALQIFKKNAKVDVTLSVRRSIPNSPKQSRMYSVAERAYIDHKAT